Protein AF-A0A2G2B663-F1 (afdb_monomer_lite)

pLDDT: mean 94.92, std 3.38, range [73.31, 98.19]

Sequence (63 aa):
MATILLALGLVLVIEGLVYALAPSLVER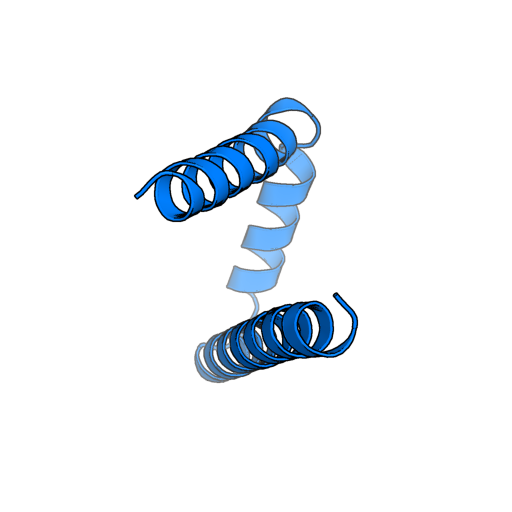LLEALQEMSLEVRRRFGLGAVALGVGLVWLAQIIG

Radius of gyration: 14.93 Å; chains: 1; bounding box: 28×26×38 Å

Secondary structure (DSSP, 8-state):
-HHHHHHHHHHHHHHHHHHHH-HHHHHHHHHHHHHS-HHHHHHHHHHHHHHHHHHHHHHHHH-

Foldseek 3Di:
DVVVVVVVVVVCVVVVCCCVPPVVVVVVVVVVLVPDDPVVNVVVVVVVVVVVVVVVVVVVVVD

Structure (mmCIF, N/CA/C/O backbone):
data_AF-A0A2G2B663-F1
#
_entry.id   AF-A0A2G2B663-F1
#
loop_
_atom_site.group_PDB
_atom_site.id
_atom_site.type_symbol
_atom_site.label_atom_id
_atom_site.label_alt_id
_atom_site.label_comp_id
_atom_site.label_asym_id
_atom_site.label_entity_id
_atom_site.label_seq_id
_atom_site.pdbx_PDB_ins_code
_atom_site.Cartn_x
_atom_site.Cartn_y
_atom_site.Cartn_z
_atom_site.occupancy
_atom_site.B_iso_or_equiv
_atom_site.auth_seq_id
_atom_site.auth_comp_id
_atom_site.auth_asym_id
_atom_site.auth_atom_id
_atom_site.pdbx_PDB_model_num
ATOM 1 N N . MET A 1 1 ? 16.291 3.281 -14.631 1.00 85.62 1 MET A N 1
ATOM 2 C CA . MET A 1 1 ? 15.962 4.534 -13.912 1.00 85.62 1 MET A CA 1
ATOM 3 C C . MET A 1 1 ? 14.501 4.938 -14.105 1.00 85.62 1 MET A C 1
ATOM 5 O O . MET A 1 1 ? 13.802 5.060 -13.111 1.00 85.62 1 MET A O 1
ATOM 9 N N . ALA A 1 2 ? 14.004 5.059 -15.344 1.00 93.94 2 ALA A N 1
ATOM 10 C CA . ALA A 1 2 ? 12.603 5.418 -15.617 1.00 93.94 2 ALA A CA 1
ATOM 11 C C . ALA A 1 2 ? 11.569 4.500 -14.928 1.00 93.94 2 ALA A C 1
ATOM 13 O O . ALA A 1 2 ? 10.640 4.996 -14.303 1.00 93.94 2 ALA A O 1
ATOM 14 N N . THR A 1 3 ? 11.772 3.178 -14.946 1.00 91.19 3 THR A N 1
ATOM 15 C CA . THR A 1 3 ? 10.871 2.209 -14.290 1.00 91.19 3 THR A CA 1
ATOM 16 C C . THR A 1 3 ? 10.771 2.401 -12.775 1.00 91.19 3 THR A C 1
ATOM 18 O O . THR A 1 3 ? 9.705 2.208 -12.206 1.00 91.19 3 THR A O 1
ATOM 21 N N . ILE A 1 4 ? 11.859 2.819 -12.117 1.00 94.69 4 ILE A N 1
ATOM 22 C CA . ILE A 1 4 ? 11.866 3.084 -10.670 1.00 94.69 4 ILE A CA 1
ATOM 23 C C . ILE A 1 4 ? 11.028 4.328 -10.369 1.00 94.69 4 ILE A C 1
ATOM 25 O O . ILE A 1 4 ? 10.198 4.303 -9.467 1.00 94.69 4 ILE A O 1
ATOM 29 N N . LEU A 1 5 ? 11.209 5.396 -11.155 1.00 97.50 5 LEU A N 1
ATOM 30 C CA . LEU A 1 5 ? 10.405 6.614 -11.029 1.00 97.50 5 LEU A CA 1
ATOM 31 C C . LEU A 1 5 ? 8.921 6.340 -11.298 1.00 97.50 5 LEU A C 1
ATOM 33 O O . LEU A 1 5 ? 8.075 6.850 -10.573 1.00 97.50 5 LEU A O 1
ATOM 37 N N . LEU A 1 6 ? 8.610 5.500 -12.289 1.00 96.12 6 LEU A N 1
ATOM 38 C CA . LEU A 1 6 ? 7.241 5.073 -12.572 1.00 96.12 6 LEU A CA 1
ATOM 39 C C . LEU A 1 6 ? 6.642 4.292 -11.397 1.00 96.12 6 LEU A C 1
ATOM 41 O O . LEU A 1 6 ? 5.552 4.629 -10.948 1.00 96.12 6 LEU A O 1
ATOM 45 N N . ALA A 1 7 ? 7.349 3.285 -10.877 1.00 94.62 7 ALA A N 1
ATOM 46 C CA . ALA A 1 7 ? 6.870 2.483 -9.753 1.00 94.62 7 ALA A CA 1
ATOM 47 C C . ALA A 1 7 ? 6.615 3.348 -8.509 1.00 94.62 7 ALA A C 1
ATOM 49 O O . ALA A 1 7 ? 5.552 3.249 -7.900 1.00 94.62 7 ALA A O 1
ATOM 50 N N . LEU A 1 8 ? 7.546 4.249 -8.176 1.00 96.88 8 LEU A N 1
ATOM 51 C CA . LEU A 1 8 ? 7.374 5.200 -7.075 1.00 96.88 8 LEU A CA 1
ATOM 52 C C . LEU A 1 8 ? 6.199 6.157 -7.319 1.00 96.88 8 LEU A C 1
ATOM 54 O O . LEU A 1 8 ? 5.395 6.373 -6.417 1.00 96.88 8 LEU A O 1
ATOM 58 N N . GLY A 1 9 ? 6.069 6.700 -8.532 1.00 97.56 9 GLY A N 1
ATOM 59 C CA . GLY A 1 9 ? 4.962 7.583 -8.896 1.00 97.56 9 GLY A CA 1
ATOM 60 C C . GLY A 1 9 ? 3.603 6.895 -8.774 1.00 97.56 9 GLY A C 1
ATOM 61 O O . GLY A 1 9 ? 2.680 7.472 -8.207 1.00 97.56 9 GLY A O 1
ATOM 62 N N . LEU A 1 10 ? 3.491 5.645 -9.233 1.00 96.69 10 LEU A N 1
ATOM 63 C CA . LEU A 1 10 ? 2.264 4.856 -9.108 1.00 96.69 10 LEU A CA 1
ATOM 64 C C . LEU A 1 10 ? 1.907 4.578 -7.645 1.00 96.69 10 LEU A C 1
ATOM 66 O O . LEU A 1 10 ? 0.746 4.742 -7.283 1.00 96.69 10 LEU A O 1
ATOM 70 N N . VAL A 1 11 ? 2.884 4.227 -6.799 1.00 96.06 11 VAL A N 1
ATOM 71 C CA . VAL A 1 11 ? 2.654 4.058 -5.354 1.00 96.06 11 VAL A CA 1
ATOM 72 C C . VAL A 1 11 ? 2.115 5.352 -4.744 1.00 96.06 11 VAL A C 1
ATOM 74 O O . VAL A 1 11 ? 1.086 5.321 -4.080 1.00 96.06 11 VAL A O 1
ATOM 77 N N . LEU A 1 12 ? 2.739 6.502 -5.022 1.00 97.19 12 LEU A N 1
ATOM 78 C CA . LEU A 1 12 ? 2.283 7.791 -4.492 1.00 97.19 12 LEU A CA 1
ATOM 79 C C . LEU A 1 12 ? 0.880 8.177 -4.975 1.00 97.19 12 LEU A C 1
ATOM 81 O O . LEU A 1 12 ? 0.094 8.703 -4.190 1.00 97.19 12 LEU A O 1
ATOM 85 N N . VAL A 1 13 ? 0.557 7.919 -6.245 1.00 97.69 13 VAL A N 1
ATOM 86 C CA . VAL A 1 13 ? -0.783 8.175 -6.789 1.00 97.69 13 VAL A CA 1
ATOM 87 C C . VAL A 1 13 ? -1.815 7.291 -6.098 1.00 97.69 13 VAL A C 1
ATOM 89 O O . VAL A 1 13 ? -2.833 7.803 -5.647 1.00 97.69 13 VAL A O 1
ATOM 92 N N . ILE A 1 14 ? -1.561 5.985 -5.985 1.00 95.69 14 ILE A N 1
ATOM 93 C CA . ILE A 1 14 ? -2.507 5.046 -5.372 1.00 95.69 14 ILE A CA 1
ATOM 94 C C . ILE A 1 14 ? -2.715 5.385 -3.892 1.00 95.69 14 ILE A C 1
ATOM 96 O O . ILE A 1 14 ? -3.857 5.562 -3.475 1.00 95.69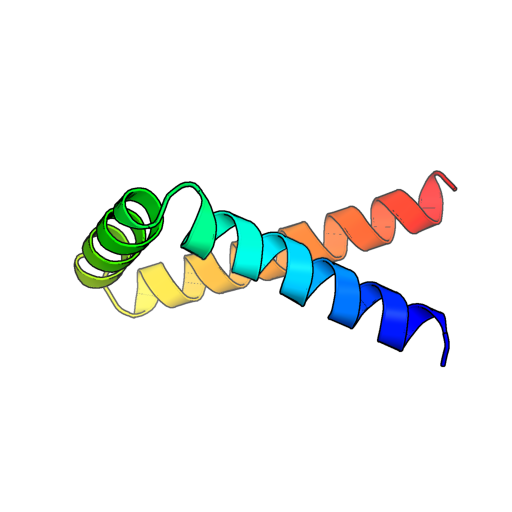 14 ILE A O 1
ATOM 100 N N . GLU A 1 15 ? -1.637 5.548 -3.123 1.00 94.69 15 GLU A N 1
ATOM 101 C CA . GLU A 1 15 ? -1.712 5.922 -1.706 1.00 94.69 15 GLU A CA 1
ATOM 102 C C . GLU A 1 15 ? -2.438 7.265 -1.534 1.00 94.69 15 GLU A C 1
ATOM 104 O O . GLU A 1 15 ? -3.409 7.366 -0.785 1.00 94.69 15 GLU A O 1
ATOM 109 N N . GLY A 1 16 ? -2.047 8.290 -2.299 1.00 95.44 16 GLY A N 1
ATOM 110 C CA . GLY A 1 16 ? -2.666 9.615 -2.247 1.00 95.44 16 GLY A CA 1
ATOM 111 C C . GLY A 1 16 ? -4.157 9.604 -2.588 1.00 95.44 16 GLY A C 1
ATOM 112 O O . GLY A 1 16 ? -4.933 10.316 -1.951 1.00 95.44 16 GLY A O 1
ATOM 113 N N . LEU A 1 17 ? -4.583 8.772 -3.543 1.00 96.06 17 LEU A N 1
ATOM 114 C CA . LEU A 1 17 ? -5.996 8.601 -3.884 1.00 96.06 17 LEU A CA 1
ATOM 115 C C . LEU A 1 17 ? -6.787 7.959 -2.749 1.00 96.06 17 LEU A C 1
ATOM 117 O O . LEU A 1 17 ? -7.904 8.399 -2.483 1.00 96.06 17 LEU A O 1
ATOM 121 N N . VAL A 1 18 ? -6.227 6.958 -2.065 1.00 95.00 18 VAL A N 1
ATOM 122 C CA . VAL A 1 18 ? -6.883 6.342 -0.904 1.00 95.00 18 VAL A CA 1
ATOM 123 C C . VAL A 1 18 ? -7.123 7.398 0.181 1.00 95.00 18 VAL A C 1
ATOM 125 O O . VAL A 1 18 ? -8.247 7.519 0.668 1.00 95.00 18 VAL A O 1
ATOM 128 N N . TYR A 1 19 ? -6.120 8.230 0.483 1.00 93.31 19 TYR A N 1
ATOM 129 C CA . TYR A 1 19 ? -6.268 9.329 1.443 1.00 93.31 19 TYR A CA 1
ATOM 130 C C . TYR A 1 19 ? -7.252 10.416 0.983 1.00 93.31 19 TYR A C 1
ATOM 132 O O . TYR A 1 19 ? -8.020 10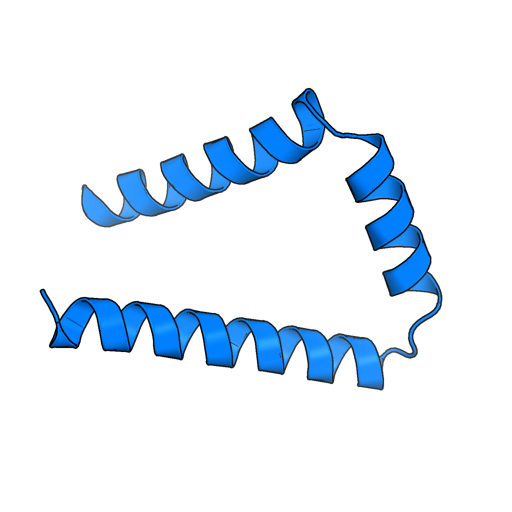.924 1.796 1.00 93.31 19 TYR A O 1
ATOM 140 N N . ALA A 1 20 ? -7.245 10.781 -0.302 1.00 96.25 20 ALA A N 1
ATOM 141 C CA . ALA A 1 20 ? -8.071 11.868 -0.827 1.00 96.25 20 ALA A CA 1
ATOM 142 C C . ALA A 1 20 ? -9.547 11.479 -1.021 1.00 96.25 20 ALA A C 1
ATOM 144 O O . ALA A 1 20 ? -10.431 12.302 -0.792 1.00 96.25 20 ALA A O 1
ATOM 145 N N . LEU A 1 21 ? -9.820 10.247 -1.464 1.00 95.62 21 LEU A N 1
ATOM 146 C CA . LEU A 1 21 ? -11.165 9.792 -1.831 1.00 95.62 21 LEU A CA 1
ATOM 147 C C . LEU A 1 21 ? -11.869 9.025 -0.709 1.00 95.62 21 LEU A C 1
ATOM 149 O O . LEU A 1 21 ? -13.093 9.086 -0.610 1.00 95.62 21 LEU A O 1
ATOM 153 N N . ALA A 1 22 ? -11.122 8.289 0.118 1.00 94.75 22 ALA A N 1
ATOM 154 C CA . ALA A 1 22 ? -11.685 7.412 1.141 1.00 94.75 22 ALA A CA 1
ATOM 155 C C . ALA A 1 22 ? -10.875 7.440 2.455 1.00 94.75 22 ALA A C 1
ATOM 157 O O . ALA A 1 22 ? -10.437 6.389 2.929 1.00 94.75 22 ALA A O 1
ATOM 158 N N . PRO A 1 23 ? -10.712 8.611 3.104 1.00 92.69 23 PRO A N 1
ATOM 159 C CA . PRO A 1 23 ? -9.946 8.718 4.350 1.00 92.69 23 PRO A CA 1
ATOM 160 C C . PRO A 1 23 ? -10.495 7.816 5.471 1.00 92.69 23 PRO A C 1
ATOM 162 O O . PRO A 1 23 ? -9.726 7.207 6.210 1.00 92.69 23 PRO A O 1
ATOM 165 N N . SER A 1 24 ? -11.817 7.629 5.538 1.00 94.62 24 SER A N 1
ATOM 166 C CA . SER A 1 24 ? -12.461 6.753 6.529 1.00 94.62 24 SER A CA 1
ATOM 167 C C . SER A 1 24 ? -12.148 5.265 6.340 1.00 94.62 24 SER A C 1
ATOM 169 O O . SER A 1 24 ? -12.255 4.488 7.289 1.00 94.62 24 SER A O 1
ATOM 171 N N . LEU A 1 25 ? -11.754 4.839 5.134 1.00 92.62 25 LEU A N 1
ATOM 172 C CA . LEU A 1 25 ? -11.278 3.476 4.905 1.00 92.62 25 LEU A CA 1
ATOM 173 C C . LEU A 1 25 ? -9.920 3.269 5.579 1.00 92.62 25 LEU A C 1
ATOM 175 O O . LEU A 1 25 ? -9.703 2.226 6.190 1.00 92.62 25 LEU A O 1
ATOM 179 N N . VAL A 1 26 ? -9.034 4.266 5.507 1.00 93.75 26 VAL A N 1
ATOM 180 C CA . VAL A 1 26 ? -7.720 4.208 6.159 1.00 93.75 26 VAL A CA 1
ATOM 181 C C . VAL A 1 26 ? -7.877 4.091 7.668 1.00 93.75 26 VAL A C 1
ATOM 183 O O . VAL A 1 26 ? -7.255 3.223 8.271 1.00 93.75 26 VAL A O 1
ATOM 186 N N . GLU A 1 27 ? -8.739 4.908 8.272 1.00 94.94 27 GLU A N 1
ATOM 187 C CA . GLU A 1 27 ? -9.012 4.853 9.714 1.00 94.94 27 GLU A CA 1
ATOM 188 C C . GLU A 1 27 ? -9.479 3.456 10.145 1.00 94.94 27 GLU A C 1
ATOM 190 O O . GLU A 1 27 ? -8.872 2.848 11.024 1.00 94.94 27 GLU A O 1
ATOM 195 N N . ARG A 1 28 ? -10.465 2.883 9.444 1.00 95.38 28 ARG A N 1
ATOM 196 C CA . ARG A 1 28 ? -10.973 1.527 9.724 1.00 95.38 28 ARG A CA 1
ATOM 197 C C . ARG A 1 28 ? -9.911 0.442 9.547 1.00 95.38 28 ARG A C 1
ATOM 199 O O . ARG A 1 28 ? -9.873 -0.518 10.312 1.00 95.38 28 ARG A O 1
ATOM 206 N N . LEU A 1 29 ? -9.054 0.566 8.532 1.00 92.56 29 LEU A N 1
ATOM 207 C CA . LEU A 1 29 ? -7.941 -0.363 8.325 1.00 92.56 29 LEU A CA 1
ATOM 208 C C . LEU A 1 29 ? -6.925 -0.266 9.465 1.00 92.56 29 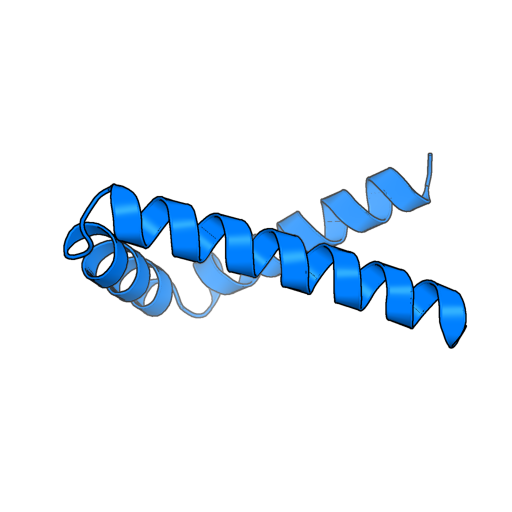LEU A C 1
ATOM 210 O O . LEU A 1 29 ? -6.430 -1.291 9.926 1.00 92.56 29 LEU A O 1
ATOM 214 N N . LEU A 1 30 ? -6.629 0.945 9.940 1.00 93.50 30 LEU A N 1
ATOM 215 C CA . LEU A 1 30 ? -5.730 1.158 11.070 1.00 93.50 30 LEU A CA 1
ATOM 216 C C . LEU A 1 30 ? -6.313 0.600 12.371 1.00 93.50 30 LEU A C 1
ATOM 218 O O . LEU A 1 30 ? -5.576 -0.048 13.108 1.00 93.50 30 LEU A O 1
ATOM 222 N N . GLU A 1 31 ? -7.606 0.785 12.629 1.00 96.19 31 GLU A N 1
ATOM 223 C CA . GLU A 1 31 ? -8.309 0.179 13.770 1.00 96.19 31 GLU A CA 1
ATOM 224 C C . GLU A 1 31 ? -8.227 -1.352 13.718 1.00 96.19 31 GLU A C 1
ATOM 226 O O . GLU A 1 31 ? -7.746 -1.983 14.660 1.00 96.19 31 GLU A O 1
ATOM 231 N N . ALA A 1 32 ? -8.568 -1.952 12.573 1.00 93.62 32 ALA A N 1
ATOM 232 C CA . ALA A 1 32 ? -8.477 -3.397 12.383 1.00 93.62 32 ALA A CA 1
ATOM 233 C C . ALA A 1 32 ? -7.041 -3.915 12.570 1.00 93.62 32 ALA A C 1
ATOM 235 O O . ALA A 1 32 ? -6.819 -4.954 13.193 1.00 93.62 32 ALA A O 1
ATOM 236 N N . LEU A 1 33 ? -6.038 -3.182 12.073 1.00 92.94 33 LEU A N 1
ATOM 237 C CA . LEU A 1 33 ? -4.636 -3.514 12.311 1.00 92.94 33 LEU A CA 1
ATOM 238 C C . LEU A 1 33 ? -4.280 -3.391 13.793 1.00 92.94 33 LEU A C 1
ATOM 240 O O . LEU A 1 33 ? -3.545 -4.239 14.292 1.00 92.94 33 LEU A O 1
ATOM 244 N N . GLN A 1 34 ? -4.781 -2.382 14.508 1.00 94.44 34 GLN A N 1
ATOM 245 C CA . GLN A 1 34 ? -4.526 -2.195 15.937 1.00 94.44 34 GLN A CA 1
ATOM 246 C C . GLN A 1 34 ? -5.084 -3.333 16.801 1.00 94.44 34 GLN A C 1
ATOM 248 O O . GLN A 1 34 ? -4.443 -3.705 17.785 1.00 94.44 34 GLN A O 1
ATOM 253 N N . GLU A 1 35 ? -6.200 -3.937 16.407 1.00 95.25 35 GLU A N 1
ATOM 254 C CA . GLU A 1 35 ? -6.790 -5.089 17.099 1.00 95.25 35 GLU A CA 1
ATOM 255 C C . GLU A 1 35 ? -5.992 -6.390 16.895 1.00 95.25 35 GLU A C 1
ATOM 257 O O . GLU A 1 35 ? -6.046 -7.305 17.719 1.00 95.25 35 GLU A O 1
ATOM 262 N N . MET A 1 36 ? -5.195 -6.485 15.825 1.00 93.75 36 MET A N 1
ATOM 263 C CA . MET A 1 36 ? -4.371 -7.666 15.559 1.00 93.75 36 MET A CA 1
ATOM 264 C C . MET A 1 36 ? -3.168 -7.762 16.503 1.00 93.75 36 MET A C 1
ATOM 266 O O . MET A 1 36 ? -2.463 -6.775 16.741 1.00 93.75 36 MET A O 1
ATOM 270 N N . SER A 1 37 ? -2.835 -8.983 16.937 1.00 94.62 37 SER A N 1
ATOM 271 C CA . SER A 1 37 ? -1.569 -9.258 17.626 1.00 94.62 37 SER A CA 1
ATOM 272 C C . SER A 1 37 ? -0.365 -9.019 16.704 1.00 94.62 37 SER A C 1
ATOM 274 O O . SER A 1 37 ? -0.457 -9.121 15.477 1.00 94.62 37 SER A O 1
ATOM 276 N N . LEU A 1 38 ? 0.800 -8.730 17.291 1.00 94.00 38 LEU A N 1
ATOM 277 C CA . LEU A 1 38 ? 2.022 -8.434 16.533 1.00 94.00 38 LEU A CA 1
ATOM 278 C C . LEU A 1 38 ? 2.426 -9.581 15.588 1.00 94.00 38 LEU A C 1
ATOM 280 O O . LEU A 1 38 ? 2.910 -9.344 14.483 1.00 94.00 38 LEU A O 1
ATOM 284 N N . GLU A 1 39 ? 2.198 -10.828 15.998 1.00 95.88 39 GLU A N 1
ATOM 285 C CA . GLU A 1 39 ? 2.482 -11.996 15.168 1.00 95.88 39 GLU A CA 1
ATOM 286 C C . GLU A 1 39 ? 1.564 -12.072 13.940 1.00 95.88 39 GLU A C 1
ATOM 288 O O . GLU A 1 39 ? 2.043 -12.306 12.828 1.00 95.88 39 GLU A O 1
ATOM 293 N N . VAL A 1 40 ? 0.265 -11.811 14.115 1.00 95.00 40 VAL A N 1
ATOM 294 C CA . VAL A 1 40 ? -0.704 -11.803 13.011 1.00 95.00 40 VAL A CA 1
ATOM 295 C C . VAL A 1 40 ? -0.376 -10.688 12.020 1.00 95.00 40 VAL A C 1
ATOM 297 O O . VAL A 1 40 ? -0.320 -10.955 10.820 1.00 95.00 40 VAL A O 1
ATOM 300 N N . ARG A 1 41 ? -0.040 -9.480 12.499 1.00 95.31 41 ARG A N 1
ATOM 301 C CA . ARG A 1 41 ? 0.387 -8.367 11.628 1.00 95.31 41 ARG A CA 1
ATOM 302 C C . ARG A 1 41 ? 1.613 -8.725 10.790 1.00 95.31 41 ARG A C 1
ATOM 304 O O . ARG A 1 41 ? 1.653 -8.434 9.598 1.00 95.31 41 ARG A O 1
ATOM 311 N N . ARG A 1 42 ? 2.605 -9.395 11.390 1.00 95.44 42 ARG A N 1
ATOM 312 C CA . ARG A 1 42 ? 3.807 -9.849 10.671 1.00 95.44 42 ARG A CA 1
ATOM 313 C C . ARG A 1 42 ? 3.467 -10.874 9.595 1.00 95.44 42 ARG A C 1
ATOM 315 O O . ARG A 1 42 ? 3.942 -10.740 8.473 1.00 95.44 42 ARG A O 1
ATOM 322 N N . ARG A 1 43 ? 2.644 -11.878 9.913 1.00 96.88 43 ARG A N 1
ATOM 323 C CA . ARG A 1 43 ? 2.220 -12.897 8.936 1.00 96.88 43 ARG A CA 1
ATOM 324 C C . ARG A 1 43 ? 1.413 -12.280 7.795 1.00 96.88 43 ARG A C 1
ATOM 326 O O . ARG A 1 43 ? 1.655 -12.621 6.642 1.00 96.88 43 ARG A O 1
ATOM 333 N N . PHE A 1 44 ? 0.520 -11.341 8.105 1.00 95.38 44 PHE A N 1
ATOM 334 C CA . PHE A 1 44 ? -0.238 -10.595 7.104 1.00 95.38 44 PHE A CA 1
ATOM 335 C C . PHE A 1 44 ? 0.689 -9.813 6.163 1.00 95.38 44 PHE A C 1
ATOM 337 O O . PHE A 1 44 ? 0.596 -9.965 4.947 1.00 95.38 44 PHE A O 1
ATOM 344 N N . GLY A 1 45 ? 1.647 -9.059 6.714 1.00 94.94 45 GLY A N 1
ATOM 345 C CA . GLY A 1 45 ? 2.638 -8.328 5.920 1.00 94.94 45 GLY A CA 1
ATOM 346 C C . GLY A 1 45 ? 3.493 -9.242 5.037 1.00 94.94 45 GLY A C 1
ATOM 347 O O . GLY A 1 45 ? 3.693 -8.949 3.861 1.00 94.94 45 GLY A O 1
ATOM 348 N N . LEU A 1 46 ? 3.940 -10.389 5.560 1.00 97.69 46 LEU A N 1
ATOM 349 C CA . LEU A 1 46 ? 4.673 -11.386 4.770 1.00 97.69 46 LEU A CA 1
ATOM 350 C C . LEU A 1 46 ? 3.820 -11.958 3.62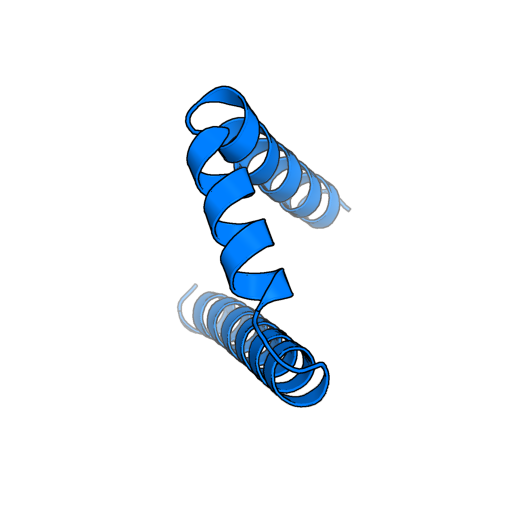9 1.00 97.69 46 LEU A C 1
ATOM 352 O O . LEU A 1 46 ? 4.324 -12.121 2.520 1.00 97.69 46 LEU A O 1
ATOM 356 N N . GLY A 1 47 ? 2.533 -12.217 3.876 1.00 97.94 47 GLY A N 1
ATOM 357 C CA . GLY A 1 47 ? 1.588 -12.648 2.845 1.00 97.94 47 GLY A CA 1
ATOM 358 C C . GLY A 1 47 ? 1.403 -11.601 1.744 1.00 97.94 47 GLY A C 1
ATOM 359 O O . GLY A 1 47 ? 1.451 -11.943 0.564 1.00 97.94 47 GLY A O 1
ATOM 360 N N . ALA A 1 48 ? 1.271 -10.324 2.115 1.00 96.88 48 ALA A N 1
ATOM 361 C CA . ALA A 1 48 ? 1.169 -9.218 1.164 1.00 96.88 48 ALA A CA 1
ATOM 362 C C . ALA A 1 48 ? 2.432 -9.084 0.294 1.00 96.88 48 ALA A C 1
ATOM 364 O O . ALA A 1 48 ? 2.327 -8.945 -0.923 1.00 96.88 48 ALA A O 1
ATOM 365 N N . VAL A 1 49 ? 3.624 -9.202 0.894 1.00 97.50 49 VAL A N 1
ATOM 366 C CA . VAL A 1 49 ? 4.899 -9.200 0.155 1.00 97.50 49 VAL A CA 1
ATOM 367 C C . VAL A 1 49 ? 4.977 -10.384 -0.808 1.00 97.50 49 VAL A C 1
ATOM 369 O O . VAL A 1 49 ? 5.306 -10.192 -1.977 1.00 97.50 49 VAL A O 1
ATOM 372 N N . ALA A 1 50 ? 4.649 -11.595 -0.349 1.00 98.19 50 ALA A N 1
ATOM 373 C CA . ALA A 1 50 ? 4.682 -12.792 -1.187 1.00 98.19 50 ALA A CA 1
ATOM 374 C C . ALA A 1 50 ? 3.731 -12.676 -2.391 1.00 98.19 50 ALA A C 1
ATOM 376 O O . ALA A 1 50 ? 4.124 -12.988 -3.515 1.00 98.19 50 ALA A O 1
ATOM 377 N N . LEU A 1 51 ? 2.515 -12.164 -2.173 1.00 98.06 51 LEU A N 1
ATOM 378 C CA . LEU A 1 51 ? 1.565 -11.871 -3.247 1.00 98.06 51 LEU A CA 1
ATOM 379 C C . LEU A 1 51 ? 2.104 -10.819 -4.218 1.00 98.06 51 LEU A C 1
ATOM 381 O O . LEU A 1 51 ? 2.058 -11.040 -5.425 1.00 98.06 51 LEU A O 1
ATOM 385 N N . GLY A 1 52 ? 2.648 -9.708 -3.716 1.00 95.44 52 GLY A N 1
ATOM 386 C CA . GLY A 1 52 ? 3.215 -8.650 -4.554 1.00 95.44 52 GLY A CA 1
ATOM 387 C C . GLY A 1 52 ? 4.344 -9.159 -5.452 1.00 95.44 52 GLY A C 1
ATOM 388 O O . GLY A 1 52 ? 4.334 -8.916 -6.657 1.00 95.44 52 GLY A O 1
ATOM 389 N N . VAL A 1 53 ? 5.274 -9.941 -4.893 1.00 97.19 53 VAL A N 1
ATOM 390 C CA . VAL A 1 53 ? 6.349 -10.587 -5.663 1.00 97.19 53 VAL A CA 1
ATOM 391 C C . VAL A 1 53 ? 5.777 -11.562 -6.694 1.00 97.19 53 VAL A C 1
ATOM 393 O O . VAL A 1 53 ? 6.206 -11.542 -7.846 1.00 97.19 53 VAL A O 1
ATOM 396 N N . GLY A 1 54 ? 4.788 -12.376 -6.314 1.00 97.88 54 GLY A N 1
ATOM 397 C CA . GLY A 1 54 ? 4.123 -13.311 -7.223 1.00 97.88 54 GLY A CA 1
ATOM 398 C C . GLY A 1 54 ? 3.441 -12.615 -8.404 1.00 97.88 54 GLY A C 1
ATOM 399 O O . GLY A 1 54 ? 3.581 -13.064 -9.538 1.00 97.88 54 GLY A O 1
ATOM 400 N N . LEU A 1 55 ? 2.763 -11.489 -8.165 1.00 96.19 55 LEU A N 1
ATOM 401 C CA . LEU A 1 55 ? 2.126 -10.688 -9.214 1.00 96.19 55 LEU A CA 1
ATOM 402 C C . LEU A 1 55 ? 3.150 -10.047 -10.154 1.00 96.19 55 LEU A C 1
ATOM 404 O O . LEU A 1 55 ? 2.969 -10.097 -11.368 1.00 96.19 55 LEU A O 1
ATOM 408 N N . VAL A 1 56 ? 4.238 -9.487 -9.615 1.00 94.69 56 VAL A N 1
ATOM 409 C CA . VAL A 1 56 ? 5.331 -8.933 -10.433 1.00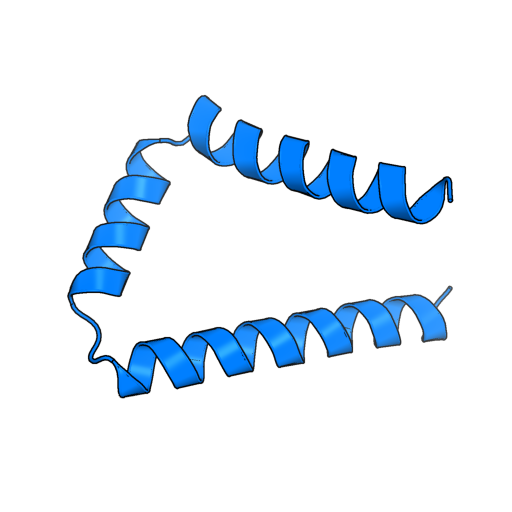 94.69 56 VAL A CA 1
ATOM 410 C C . VAL A 1 56 ? 5.970 -10.028 -11.286 1.00 94.69 56 VAL A C 1
ATOM 412 O O . VAL A 1 56 ? 6.227 -9.812 -12.468 1.00 94.69 56 VAL A O 1
ATOM 415 N N . TRP A 1 57 ? 6.185 -11.218 -10.721 1.00 96.94 57 TRP A N 1
ATOM 416 C CA . TRP A 1 57 ? 6.729 -12.345 -11.472 1.00 96.94 57 TRP A CA 1
ATOM 417 C C . TRP A 1 57 ? 5.760 -12.818 -12.565 1.00 96.94 57 TRP A C 1
ATOM 419 O O . TRP A 1 57 ? 6.174 -12.994 -13.706 1.00 96.94 57 TRP A O 1
ATOM 429 N N . LEU A 1 58 ? 4.465 -12.948 -12.270 1.00 97.00 58 LEU A N 1
ATOM 430 C CA . LEU A 1 58 ? 3.457 -13.284 -13.280 1.00 97.00 58 LEU A CA 1
ATOM 431 C C . LEU A 1 58 ? 3.408 -12.255 -14.412 1.00 97.00 58 LEU A C 1
ATOM 433 O O . LEU A 1 58 ? 3.383 -12.642 -15.577 1.00 97.00 58 LEU A O 1
ATOM 437 N N . ALA A 1 59 ? 3.455 -10.961 -14.091 1.00 93.94 59 ALA A N 1
ATOM 438 C CA . ALA A 1 59 ? 3.500 -9.902 -15.096 1.00 93.94 59 ALA A CA 1
ATOM 439 C C . ALA A 1 59 ? 4.725 -10.035 -16.016 1.00 93.94 59 ALA A C 1
ATOM 441 O O . ALA A 1 59 ? 4.597 -9.857 -17.221 1.00 93.94 59 ALA A O 1
ATOM 442 N N . GLN A 1 60 ? 5.880 -10.419 -15.462 1.00 93.94 60 GLN A N 1
ATOM 443 C CA . GLN A 1 60 ? 7.107 -10.685 -16.221 1.00 93.94 60 GLN A CA 1
ATOM 444 C C . GLN A 1 60 ? 7.059 -11.965 -17.071 1.00 93.94 60 GLN A C 1
ATOM 446 O O . GLN A 1 60 ? 7.879 -12.106 -17.970 1.00 93.94 60 GLN A O 1
ATOM 451 N N . ILE A 1 61 ? 6.188 -12.929 -16.752 1.00 95.56 61 ILE A N 1
ATOM 452 C CA . ILE A 1 61 ? 6.026 -14.169 -17.533 1.00 95.56 61 ILE A CA 1
ATOM 453 C C . ILE A 1 61 ? 5.047 -13.958 -18.695 1.00 95.56 61 ILE A C 1
ATOM 455 O O . ILE A 1 61 ? 5.208 -14.564 -19.751 1.00 95.56 61 ILE A O 1
ATOM 459 N N . ILE A 1 62 ? 3.988 -13.177 -18.463 1.00 95.44 62 ILE A N 1
ATOM 460 C CA . ILE A 1 62 ? 2.868 -13.012 -19.401 1.00 95.44 62 ILE A CA 1
ATOM 461 C C . ILE A 1 62 ? 3.135 -11.889 -20.417 1.00 95.44 62 ILE A C 1
ATOM 463 O O . ILE A 1 62 ? 2.598 -11.945 -21.524 1.00 95.44 62 ILE A O 1
ATOM 467 N N . GLY A 1 63 ? 3.914 -10.872 -20.036 1.00 73.31 63 GLY A N 1
ATOM 468 C CA . GLY A 1 63 ? 4.382 -9.798 -20.921 1.00 73.31 63 GLY A CA 1
ATOM 469 C C . GLY A 1 63 ? 5.704 -10.131 -21.594 1.00 73.31 63 GLY A C 1
ATOM 470 O O . GLY A 1 63 ? 5.899 -9.635 -22.725 1.00 73.31 63 GLY A O 1
#